Protein AF-A0A0K0PL05-F1 (afdb_monomer_lite)

Foldseek 3Di:
DDPCPDQDFDQPAKDKDKDKFFDWDWDKDWDFDVVLVRQTFKIKIKTFTGQIKMKMKMKACGGLFKIKIKIKMKGPAKGFIKIKMFGQPDPPCSPDTQKIWIFSRKIWGMKMKMKIKMWGWPDRDPVDTDTDMDIDMDIDTDMDGDDTDMDHHDD

Structure (mmCIF, N/CA/C/O backbone):
data_AF-A0A0K0PL05-F1
#
_entry.id   AF-A0A0K0PL05-F1
#
loop_
_atom_site.group_PDB
_atom_site.id
_atom_site.type_symbol
_atom_site.label_atom_id
_atom_site.label_alt_id
_atom_site.label_comp_id
_atom_site.label_asym_id
_atom_site.label_entity_id
_atom_site.label_seq_id
_atom_site.pdbx_PDB_ins_code
_atom_site.Cartn_x
_atom_site.Cartn_y
_atom_site.Cartn_z
_atom_site.occupancy
_atom_site.B_iso_or_equiv
_atom_site.auth_seq_id
_atom_site.auth_comp_id
_atom_site.auth_asym_id
_atom_site.auth_atom_id
_atom_site.pdbx_PDB_model_num
ATOM 1 N N . LEU A 1 1 ? -27.549 19.500 43.100 1.00 37.78 1 LEU A N 1
ATOM 2 C CA . LEU A 1 1 ? -27.458 18.272 42.282 1.00 37.78 1 LEU A CA 1
ATOM 3 C C . LEU A 1 1 ? -26.145 18.357 41.526 1.00 37.78 1 LEU A C 1
ATOM 5 O O . LEU A 1 1 ? -26.047 19.140 40.592 1.00 37.78 1 LEU A O 1
ATOM 9 N N . ALA A 1 2 ? -25.105 17.707 42.048 1.00 39.78 2 ALA A N 1
ATOM 10 C CA . ALA A 1 2 ? -23.783 17.714 41.435 1.00 39.78 2 ALA A CA 1
ATOM 11 C C . ALA A 1 2 ? -23.872 17.008 40.076 1.00 39.78 2 ALA A C 1
ATOM 13 O O . ALA A 1 2 ? -24.394 15.899 39.993 1.00 39.78 2 ALA A O 1
ATOM 14 N N . SER A 1 3 ? -23.436 17.684 39.017 1.00 44.44 3 SER A N 1
ATOM 15 C CA . SER A 1 3 ? -23.321 17.112 37.682 1.00 44.44 3 SER A CA 1
ATOM 16 C C . SER A 1 3 ? -22.223 16.056 37.705 1.00 44.44 3 SER A C 1
ATOM 18 O O . SER A 1 3 ? -21.040 16.395 37.750 1.00 44.44 3 SER A O 1
ATOM 20 N N . ASP A 1 4 ? -22.621 14.791 37.700 1.00 48.16 4 ASP A N 1
ATOM 21 C CA . ASP A 1 4 ? -21.729 13.651 37.535 1.00 48.16 4 ASP A CA 1
ATOM 22 C C . ASP A 1 4 ? -21.224 13.624 36.082 1.00 48.16 4 ASP A C 1
ATOM 24 O O . ASP A 1 4 ? -21.707 12.890 35.224 1.00 48.16 4 ASP A O 1
ATOM 28 N N . THR A 1 5 ? -20.296 14.522 35.748 1.00 51.28 5 THR A N 1
ATOM 29 C CA . THR A 1 5 ? -19.545 14.480 34.488 1.00 51.28 5 THR A CA 1
ATOM 30 C C . THR A 1 5 ? -18.435 13.444 34.632 1.00 51.28 5 THR A C 1
ATOM 32 O O . THR A 1 5 ? -17.249 13.773 34.626 1.00 51.28 5 THR A O 1
ATOM 35 N N . GLY A 1 6 ? -18.831 12.193 34.859 1.00 52.97 6 GLY A N 1
ATOM 36 C CA . GLY A 1 6 ? -17.921 11.081 35.062 1.00 52.97 6 GLY A CA 1
ATOM 37 C C . GLY A 1 6 ? -17.201 10.728 33.766 1.00 52.97 6 GLY A C 1
ATOM 38 O O . GLY A 1 6 ? -17.823 10.352 32.772 1.00 52.97 6 GLY A O 1
ATOM 39 N N . LEU A 1 7 ? -15.870 10.811 33.785 1.00 62.66 7 LEU A N 1
ATOM 40 C CA . LEU A 1 7 ? -14.995 10.053 32.892 1.00 62.66 7 LEU A CA 1
ATOM 41 C C . LEU A 1 7 ? -15.229 8.558 33.167 1.00 62.66 7 LEU A C 1
ATOM 43 O O . LEU A 1 7 ? -14.501 7.937 33.935 1.00 62.66 7 LEU A O 1
ATOM 47 N N . SER A 1 8 ? -16.301 7.997 32.610 1.00 76.69 8 SER A N 1
ATOM 48 C CA . SER A 1 8 ? -16.610 6.577 32.750 1.00 76.69 8 SER A CA 1
ATOM 49 C C . SER A 1 8 ? -15.733 5.794 31.779 1.00 76.69 8 SER A C 1
ATOM 51 O O . SER A 1 8 ? -15.889 5.899 30.565 1.00 76.69 8 SER A O 1
ATOM 53 N N . PHE A 1 9 ? -14.757 5.077 32.325 1.00 84.69 9 PHE A N 1
ATOM 54 C CA . PHE A 1 9 ? -13.896 4.164 31.584 1.00 84.69 9 PHE A CA 1
ATOM 55 C C . PHE A 1 9 ? -14.656 2.868 31.281 1.00 84.69 9 PHE A C 1
ATOM 57 O O . PHE A 1 9 ? -15.203 2.264 32.202 1.00 84.69 9 PHE A O 1
ATOM 64 N N . THR A 1 10 ? -14.685 2.450 30.013 1.00 85.00 10 THR A N 1
ATOM 65 C CA . THR A 1 10 ? -15.434 1.269 29.541 1.00 85.00 10 THR A CA 1
ATOM 66 C C . THR A 1 10 ? -14.497 0.218 28.937 1.00 85.00 10 THR A C 1
ATOM 68 O O . THR A 1 10 ? -14.389 0.100 27.712 1.00 85.00 10 THR A O 1
ATOM 71 N N . PRO A 1 11 ? -13.764 -0.551 29.765 1.00 79.94 11 PRO A N 1
ATOM 72 C CA . PRO A 1 11 ? -12.802 -1.541 29.281 1.00 79.94 11 PRO A CA 1
ATOM 73 C C . PRO A 1 11 ? -13.437 -2.671 28.458 1.00 79.94 11 PRO A C 1
ATOM 75 O O . PRO A 1 11 ? -12.756 -3.304 27.660 1.00 79.94 11 PRO A O 1
ATOM 78 N N . GLU A 1 12 ? -14.730 -2.919 28.631 1.00 88.44 12 GLU A N 1
ATOM 79 C CA . GLU A 1 12 ? -15.479 -3.995 27.986 1.00 88.44 12 GLU A CA 1
ATOM 80 C C . GLU A 1 12 ? -15.950 -3.680 26.558 1.00 88.44 12 GLU A C 1
ATOM 82 O O . GLU A 1 12 ? -16.331 -4.595 25.826 1.00 88.44 12 GLU A O 1
ATOM 87 N N . LYS A 1 13 ? -15.935 -2.407 26.134 1.00 91.75 13 LYS A N 1
ATOM 88 C CA . LYS A 1 13 ? -16.454 -1.991 24.820 1.00 91.75 13 LYS A CA 1
ATOM 89 C C . LYS A 1 13 ? -15.437 -2.194 23.704 1.00 91.75 13 LYS A C 1
ATOM 91 O O . LYS A 1 13 ? -14.825 -1.252 23.199 1.00 91.75 13 LYS A O 1
ATOM 96 N N . ILE A 1 14 ? -15.270 -3.453 23.330 1.00 94.81 14 ILE A N 1
ATOM 97 C CA . ILE A 1 14 ? -14.343 -3.903 22.296 1.00 94.81 14 ILE A CA 1
ATOM 98 C C . ILE A 1 14 ? -15.133 -4.420 21.093 1.00 94.81 14 ILE A C 1
ATOM 100 O O . ILE A 1 14 ? -16.112 -5.149 21.244 1.00 94.81 14 ILE A O 1
ATOM 104 N N . SER A 1 15 ? -14.677 -4.081 19.889 1.00 95.94 15 SER A N 1
ATOM 105 C CA . SER A 1 15 ? -15.172 -4.651 18.636 1.00 95.94 15 SER A CA 1
ATOM 106 C C . SER A 1 15 ? -14.016 -5.149 17.774 1.00 95.94 15 SER A C 1
ATOM 108 O O . SER A 1 15 ? -12.938 -4.553 17.737 1.00 95.94 15 SER A O 1
ATOM 110 N N . THR A 1 16 ? -14.245 -6.263 17.083 1.00 97.38 16 THR A N 1
ATOM 111 C CA . THR A 1 16 ? -13.262 -6.899 16.203 1.00 97.38 16 THR A CA 1
ATOM 112 C C . THR A 1 16 ? -13.886 -7.196 14.851 1.00 97.38 16 THR A C 1
ATOM 114 O O . THR A 1 16 ? -15.032 -7.638 14.790 1.00 97.38 16 THR A O 1
ATOM 117 N N . GLU A 1 17 ? -13.116 -7.011 13.788 1.00 97.94 17 GLU A N 1
ATOM 118 C CA . GLU A 1 17 ? -13.525 -7.229 12.400 1.00 97.94 17 GLU A CA 1
ATOM 119 C C . GLU A 1 17 ? -12.485 -8.104 11.693 1.00 97.94 17 GLU A C 1
ATOM 121 O O . GLU A 1 17 ? -11.281 -7.960 11.931 1.00 97.94 17 GLU A O 1
ATOM 126 N N . ILE A 1 18 ? -12.954 -9.019 10.842 1.00 98.19 18 ILE A N 1
ATOM 127 C CA . ILE A 1 18 ? -12.124 -9.826 9.944 1.00 98.19 18 ILE A CA 1
ATOM 128 C C . ILE A 1 18 ? -12.812 -9.855 8.581 1.00 98.19 18 ILE A C 1
ATOM 130 O O . ILE A 1 18 ? -13.910 -10.397 8.462 1.00 98.19 18 ILE A O 1
ATOM 134 N N . ASP A 1 19 ? -12.126 -9.347 7.559 1.00 98.25 19 ASP A N 1
ATOM 135 C CA . ASP A 1 19 ? -12.633 -9.279 6.190 1.00 98.25 19 ASP A CA 1
ATOM 136 C C . ASP A 1 19 ? -11.688 -9.949 5.198 1.00 98.25 19 ASP A C 1
ATOM 138 O O . ASP A 1 19 ? -10.467 -10.005 5.375 1.00 98.25 19 ASP A O 1
ATOM 142 N N . PHE A 1 20 ? -12.264 -10.378 4.079 1.00 98.31 20 PHE A N 1
ATOM 143 C CA . PHE A 1 20 ? -11.532 -10.868 2.921 1.00 98.31 20 PHE A CA 1
ATOM 144 C C . PHE A 1 20 ? -11.905 -10.042 1.701 1.00 98.31 20 PHE A C 1
ATOM 146 O O . PHE A 1 20 ? -13.065 -9.691 1.494 1.00 98.31 20 PHE A O 1
ATOM 153 N N . GLY A 1 21 ? -10.920 -9.750 0.861 1.00 97.81 21 GLY A N 1
ATOM 154 C CA . GLY A 1 21 ? -11.155 -8.935 -0.317 1.00 97.81 21 GLY A CA 1
ATOM 155 C C . GLY A 1 21 ? -9.991 -8.961 -1.283 1.00 97.81 21 GLY A C 1
ATOM 156 O O . GLY A 1 21 ? -9.142 -9.856 -1.263 1.00 97.81 21 GLY A O 1
ATOM 157 N N . THR A 1 22 ? -9.951 -7.956 -2.149 1.00 97.94 22 THR A N 1
ATOM 158 C CA . THR A 1 22 ? -8.887 -7.823 -3.137 1.00 97.94 22 THR A CA 1
ATOM 159 C C . THR A 1 22 ? -8.320 -6.416 -3.167 1.00 97.94 22 THR A C 1
ATOM 161 O O . THR A 1 22 ? -9.072 -5.446 -3.133 1.00 97.94 22 THR A O 1
ATOM 164 N N . LEU A 1 23 ? -7.005 -6.316 -3.332 1.00 98.06 23 LEU A N 1
ATOM 165 C CA . LEU A 1 23 ? -6.266 -5.076 -3.493 1.00 98.06 23 LEU A CA 1
ATOM 166 C C . LEU A 1 23 ? -5.842 -4.882 -4.954 1.00 98.06 23 LEU A C 1
ATOM 168 O O . LEU A 1 23 ? -5.288 -5.780 -5.596 1.00 98.06 23 LEU A O 1
ATOM 172 N N . SER A 1 24 ? -6.065 -3.677 -5.464 1.00 97.81 24 SER A N 1
ATOM 173 C CA . SER A 1 24 ? -5.640 -3.234 -6.791 1.00 97.81 24 SER A CA 1
ATOM 174 C C . SER A 1 24 ? -4.991 -1.865 -6.660 1.00 97.81 24 SER A C 1
ATOM 176 O O . SER A 1 24 ? -5.453 -1.039 -5.878 1.00 97.81 24 SER A O 1
ATOM 178 N N . GLY A 1 25 ? -3.943 -1.597 -7.435 1.00 97.38 25 GLY A N 1
ATOM 179 C CA . GLY A 1 25 ? -3.229 -0.336 -7.290 1.00 97.38 25 GLY A CA 1
ATOM 180 C C . GLY A 1 25 ? -2.189 -0.071 -8.365 1.00 97.38 25 GLY A C 1
ATOM 181 O O . GLY A 1 25 ? -1.911 -0.903 -9.236 1.00 97.38 25 GLY A O 1
ATOM 182 N N . LYS A 1 26 ? -1.623 1.136 -8.291 1.00 98.12 26 LYS A N 1
ATOM 183 C CA . LYS A 1 26 ? -0.514 1.586 -9.126 1.00 98.12 26 LYS A CA 1
ATOM 184 C C . LYS A 1 26 ? 0.450 2.441 -8.304 1.00 98.12 26 LYS A C 1
ATOM 186 O O . LYS A 1 26 ? 0.024 3.438 -7.728 1.00 98.12 26 LYS A O 1
ATOM 191 N N . ALA A 1 27 ? 1.730 2.087 -8.307 1.00 97.56 27 ALA A N 1
ATOM 192 C CA . ALA A 1 27 ? 2.815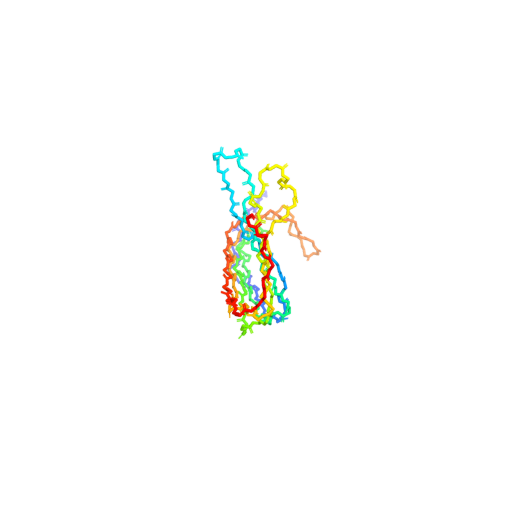 2.902 -7.771 1.00 97.56 27 ALA A CA 1
ATOM 193 C C . ALA A 1 27 ? 3.619 3.518 -8.923 1.00 97.56 27 ALA A C 1
ATOM 195 O O . ALA A 1 27 ? 3.744 2.921 -9.993 1.00 97.56 27 ALA A O 1
ATOM 196 N N . LYS A 1 28 ? 4.120 4.737 -8.713 1.00 98.19 28 LYS A N 1
ATOM 197 C CA . LYS A 1 28 ? 4.939 5.466 -9.686 1.00 98.19 28 LYS A CA 1
ATOM 198 C C . LYS A 1 28 ? 6.256 5.853 -9.037 1.00 98.19 28 LYS A C 1
ATOM 200 O O . LYS A 1 28 ? 6.281 6.774 -8.222 1.00 98.19 28 LYS A O 1
ATOM 205 N N . GLU A 1 29 ? 7.314 5.164 -9.411 1.00 98.19 29 GLU A N 1
ATOM 206 C CA . GLU A 1 29 ? 8.686 5.519 -9.068 1.00 98.19 29 GLU A CA 1
ATOM 207 C C . GLU A 1 29 ? 9.187 6.538 -10.092 1.00 98.19 29 GLU A C 1
ATOM 209 O O . GLU A 1 29 ? 8.860 6.433 -11.272 1.00 98.19 29 GLU A O 1
ATOM 214 N N . ARG A 1 30 ? 9.877 7.588 -9.644 1.00 97.69 30 ARG A N 1
ATOM 215 C CA . ARG A 1 30 ? 10.295 8.697 -10.508 1.00 97.69 30 ARG A CA 1
ATOM 216 C C . ARG A 1 30 ? 11.692 9.155 -10.152 1.00 97.69 30 ARG A C 1
ATOM 218 O O . ARG A 1 30 ? 11.989 9.333 -8.973 1.00 97.69 30 ARG A O 1
ATOM 225 N N . VAL A 1 31 ? 12.476 9.447 -11.181 1.00 97.75 31 VAL A N 1
ATOM 226 C CA . VAL A 1 31 ? 13.781 10.093 -11.057 1.00 97.75 31 VAL A CA 1
ATOM 227 C C . VAL A 1 31 ? 13.692 11.489 -11.656 1.00 97.75 31 VAL A C 1
ATOM 229 O O . VAL A 1 31 ? 13.200 11.673 -12.774 1.00 97.75 31 VAL A O 1
ATOM 232 N N . TYR A 1 32 ? 14.163 12.472 -10.896 1.00 96.12 32 TYR A N 1
ATOM 233 C CA . TYR A 1 32 ? 14.250 13.869 -11.303 1.00 96.12 32 TYR A CA 1
ATOM 234 C C . TYR A 1 32 ? 15.704 14.323 -11.234 1.00 96.12 32 TYR A C 1
ATOM 236 O O . TYR A 1 32 ? 16.408 13.928 -10.308 1.00 96.12 32 TYR A O 1
ATOM 244 N N . LEU A 1 33 ? 16.122 15.156 -12.185 1.00 93.75 33 LEU A N 1
ATOM 245 C CA . LEU A 1 33 ? 17.472 15.714 -12.274 1.00 93.75 33 LEU A CA 1
ATOM 246 C C . LEU A 1 33 ? 17.480 17.144 -11.708 1.00 93.75 33 LEU A C 1
ATOM 248 O O . LEU A 1 33 ? 16.917 18.050 -12.339 1.00 93.75 33 LEU A O 1
ATOM 252 N N . PRO A 1 34 ? 18.048 17.379 -10.508 1.00 94.38 34 PRO A N 1
ATOM 253 C CA . PRO A 1 34 ? 18.054 18.699 -9.874 1.00 94.38 34 PRO A CA 1
ATOM 254 C C . PRO A 1 34 ? 18.782 19.771 -10.694 1.00 94.38 34 PRO A C 1
ATOM 256 O O . PRO A 1 34 ? 18.311 20.905 -10.781 1.00 94.38 34 PRO A O 1
ATOM 259 N N . GLU A 1 35 ? 19.890 19.405 -11.334 1.00 92.88 35 GLU A N 1
ATOM 260 C CA . GLU A 1 35 ? 20.704 20.263 -12.199 1.00 92.88 35 GLU A CA 1
ATOM 261 C C . GLU A 1 35 ? 19.952 20.737 -13.451 1.00 92.88 35 GLU A C 1
ATOM 263 O O . GLU A 1 35 ? 20.232 21.813 -13.978 1.00 92.88 35 GLU A O 1
ATOM 268 N N . GLU A 1 36 ? 18.915 20.005 -13.865 1.00 90.31 36 GLU A N 1
ATOM 269 C CA . GLU A 1 36 ? 18.050 20.342 -14.996 1.00 90.31 36 GLU A CA 1
ATOM 270 C C . GLU A 1 36 ? 16.702 20.917 -14.546 1.00 90.31 36 GLU A C 1
ATOM 272 O O . GLU A 1 36 ? 15.641 20.579 -15.074 1.00 90.31 36 GLU A O 1
ATOM 277 N N . LYS A 1 37 ? 16.721 21.792 -13.533 1.00 91.56 37 LYS A N 1
ATOM 278 C CA . LYS A 1 37 ? 15.516 22.441 -12.978 1.00 91.56 37 LYS A CA 1
ATOM 279 C C . LYS A 1 37 ? 14.461 21.435 -12.489 1.00 91.56 37 LYS A C 1
ATOM 281 O O . LYS A 1 37 ? 13.264 21.716 -12.542 1.00 91.56 37 LYS A O 1
ATOM 286 N N . GLY A 1 38 ? 14.892 20.262 -12.021 1.00 92.31 38 GLY A N 1
ATOM 287 C CA . GLY A 1 38 ? 13.990 19.211 -11.552 1.00 92.31 38 GLY A CA 1
ATOM 288 C C . GLY A 1 38 ? 13.213 18.533 -12.680 1.00 92.31 38 GLY A C 1
ATOM 289 O O . GLY A 1 38 ? 12.087 18.083 -12.462 1.00 92.31 38 GLY A O 1
ATOM 290 N N . ARG A 1 39 ? 13.773 18.468 -13.893 1.00 92.88 39 ARG A N 1
ATOM 291 C CA . ARG A 1 39 ? 13.177 17.719 -15.003 1.00 92.88 39 ARG A CA 1
ATOM 292 C C . ARG A 1 39 ? 13.079 16.236 -14.646 1.00 92.88 39 ARG A C 1
ATOM 294 O O . ARG A 1 39 ? 13.976 15.666 -14.031 1.00 92.88 39 ARG A O 1
ATOM 301 N N . LYS A 1 40 ? 11.978 15.599 -15.046 1.00 95.19 40 LYS A N 1
ATOM 302 C CA . LYS A 1 40 ? 11.801 14.151 -14.907 1.00 95.19 40 LYS A CA 1
ATOM 303 C C . LYS A 1 40 ? 12.667 13.435 -15.944 1.00 95.19 40 LYS A C 1
ATOM 305 O O . LYS A 1 40 ? 12.499 13.697 -17.131 1.00 95.19 40 LYS A O 1
ATOM 310 N N . ALA A 1 41 ? 13.540 12.543 -15.492 1.00 94.88 41 ALA A N 1
ATOM 311 C CA . ALA A 1 41 ? 14.38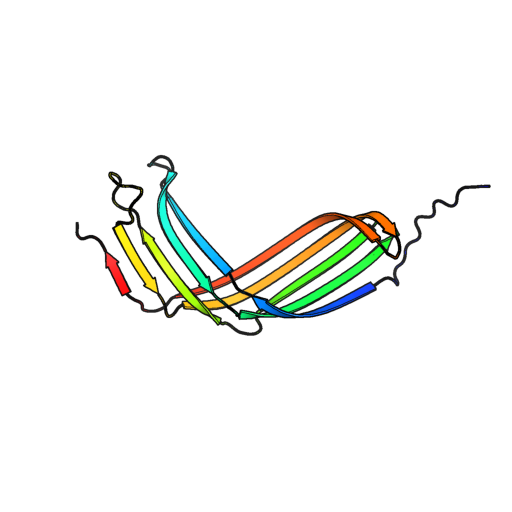5 11.726 -16.360 1.00 94.88 41 ALA A CA 1
ATOM 312 C C . ALA A 1 41 ? 13.818 10.324 -16.567 1.00 94.88 41 ALA A C 1
ATOM 314 O O . ALA A 1 41 ? 13.863 9.836 -17.683 1.00 94.88 41 ALA A O 1
ATOM 315 N N . SER A 1 42 ? 13.232 9.722 -15.528 1.00 97.19 42 SER A N 1
ATOM 316 C CA . SER A 1 42 ? 12.725 8.347 -15.579 1.00 97.19 42 SER A CA 1
ATOM 317 C C . SER A 1 42 ? 11.432 8.192 -14.777 1.00 97.19 42 SER A C 1
ATOM 319 O O . SER A 1 42 ? 11.185 8.939 -13.815 1.00 97.19 42 SER A O 1
ATOM 321 N N . GLN A 1 43 ? 10.576 7.251 -15.174 1.00 98.38 43 GLN A N 1
ATOM 322 C CA . GLN A 1 43 ? 9.387 6.866 -14.422 1.00 98.38 43 GLN A CA 1
ATOM 323 C C . GLN A 1 43 ? 9.004 5.399 -14.637 1.00 98.38 43 GLN A C 1
ATOM 325 O O . GLN A 1 43 ? 8.540 5.031 -15.716 1.00 98.38 43 GLN A O 1
ATOM 330 N N . LEU A 1 44 ? 8.992 4.634 -13.543 1.00 98.50 44 LEU A N 1
ATOM 331 C CA . LEU A 1 44 ? 8.494 3.264 -13.513 1.00 98.50 44 LEU A CA 1
ATOM 332 C C . LEU A 1 44 ? 7.065 3.224 -12.960 1.00 98.50 44 LEU A C 1
ATOM 334 O O . LEU A 1 44 ? 6.777 3.610 -11.822 1.00 98.50 44 LEU A O 1
ATOM 338 N N . ASP A 1 45 ? 6.149 2.727 -13.783 1.00 98.50 45 ASP A N 1
ATOM 339 C CA . ASP A 1 45 ? 4.736 2.542 -13.478 1.00 98.50 45 ASP A CA 1
ATOM 340 C C . ASP A 1 45 ? 4.462 1.079 -13.080 1.00 98.50 45 ASP A C 1
ATOM 342 O O . ASP A 1 45 ? 4.192 0.229 -13.931 1.00 98.50 45 ASP A O 1
ATOM 346 N N . TRP A 1 46 ? 4.450 0.790 -11.779 1.00 98.50 46 TRP A N 1
ATOM 347 C CA . TRP A 1 46 ? 4.155 -0.533 -11.217 1.00 98.50 46 TRP A CA 1
ATOM 348 C C . TRP A 1 46 ? 2.649 -0.705 -10.993 1.00 98.50 46 TRP A C 1
ATOM 350 O O . TRP A 1 46 ? 2.067 -0.032 -10.144 1.00 98.50 46 TRP A O 1
ATOM 360 N N . LYS A 1 47 ? 1.984 -1.601 -11.728 1.00 98.31 47 LYS A N 1
ATOM 361 C CA . LYS A 1 47 ? 0.538 -1.871 -11.619 1.00 98.31 47 LYS A CA 1
ATOM 362 C C . LYS A 1 47 ? 0.275 -3.315 -11.205 1.00 98.31 47 LYS A C 1
ATOM 364 O O . LYS A 1 47 ? 0.930 -4.233 -11.683 1.00 98.31 47 LYS A O 1
ATOM 369 N N . TYR A 1 48 ? -0.743 -3.526 -10.383 1.00 97.06 48 TYR A N 1
ATOM 370 C CA . TYR A 1 48 ? -1.247 -4.851 -10.021 1.00 97.06 48 TYR A CA 1
ATOM 371 C C . TYR A 1 48 ? -2.769 -4.802 -9.850 1.00 97.06 48 TYR A C 1
ATOM 373 O O . TYR A 1 48 ? -3.360 -3.731 -9.678 1.00 97.06 48 TYR A O 1
ATOM 381 N N . SER A 1 49 ? -3.436 -5.951 -9.955 1.00 96.75 49 SER A N 1
ATOM 382 C CA . SER A 1 49 ? -4.896 -6.010 -9.844 1.00 96.75 49 SER A CA 1
ATOM 383 C C . SER A 1 49 ? -5.381 -7.307 -9.212 1.00 96.75 49 SER A C 1
ATOM 385 O O . SER A 1 49 ? -4.898 -8.401 -9.525 1.00 96.75 49 SER A O 1
ATOM 387 N N . ASN A 1 50 ? -6.388 -7.160 -8.359 1.00 97.19 50 ASN A N 1
ATOM 388 C CA . ASN A 1 50 ? -7.113 -8.225 -7.684 1.00 97.19 50 ASN A CA 1
ATOM 389 C C . ASN A 1 50 ? -6.190 -9.159 -6.874 1.00 97.19 50 ASN A C 1
ATOM 391 O O . ASN A 1 50 ? -6.297 -10.381 -6.970 1.00 97.19 50 ASN A O 1
ATOM 395 N N . ALA A 1 51 ? -5.233 -8.596 -6.128 1.00 98.12 51 ALA A N 1
ATOM 396 C CA . ALA A 1 51 ? -4.404 -9.352 -5.191 1.00 98.12 51 ALA A CA 1
ATOM 397 C C . ALA A 1 51 ? -5.244 -9.721 -3.955 1.00 98.12 51 ALA A C 1
ATOM 399 O O . ALA A 1 51 ? -5.783 -8.812 -3.329 1.00 98.12 51 ALA A O 1
ATOM 400 N N . PRO A 1 52 ? -5.406 -11.007 -3.601 1.00 98.31 52 PRO A N 1
ATOM 401 C CA . PRO A 1 52 ? -6.244 -11.399 -2.470 1.00 98.31 52 PRO A CA 1
ATOM 402 C C . PRO A 1 52 ? -5.625 -10.930 -1.149 1.00 98.31 52 PRO A C 1
ATOM 404 O O . PRO A 1 52 ? -4.430 -11.141 -0.924 1.00 98.31 52 PRO A O 1
ATOM 407 N N . ILE A 1 53 ? -6.434 -10.326 -0.280 1.00 98.69 53 ILE A N 1
ATOM 408 C CA . ILE A 1 53 ? -6.020 -9.843 1.042 1.00 98.69 53 ILE A CA 1
ATOM 409 C C . ILE A 1 53 ? -6.931 -10.389 2.141 1.00 98.69 53 ILE A C 1
ATOM 411 O O . ILE A 1 53 ? -8.110 -10.666 1.908 1.00 98.69 53 ILE A O 1
ATOM 415 N N . VAL A 1 54 ? -6.371 -10.484 3.342 1.00 98.69 54 VAL A N 1
ATOM 416 C CA . VAL A 1 54 ? -7.125 -10.553 4.596 1.00 98.69 54 VAL A CA 1
ATOM 417 C C . VAL A 1 54 ? -6.907 -9.248 5.351 1.00 98.69 54 VAL A C 1
ATOM 419 O O . VAL A 1 54 ? -5.789 -8.726 5.367 1.00 98.69 54 VAL A O 1
ATOM 422 N N . LYS A 1 55 ? -7.972 -8.719 5.945 1.00 98.69 55 LYS A N 1
ATOM 423 C CA . LYS A 1 55 ? -7.962 -7.509 6.764 1.00 98.69 55 LYS A CA 1
ATOM 424 C C . LYS A 1 55 ? -8.480 -7.845 8.154 1.00 98.69 55 LYS A C 1
ATOM 426 O O . LYS A 1 55 ? -9.395 -8.650 8.294 1.00 98.69 55 LYS A O 1
ATOM 431 N N . GLY A 1 56 ? -7.886 -7.229 9.165 1.00 98.56 56 GLY A N 1
ATOM 432 C CA . GLY A 1 56 ? -8.367 -7.287 10.536 1.00 98.56 56 GLY A CA 1
ATOM 433 C C . GLY A 1 56 ? -8.419 -5.898 11.152 1.00 98.56 56 GLY A C 1
ATOM 434 O O . GLY A 1 56 ? -7.588 -5.041 10.839 1.00 98.56 56 GLY A O 1
ATOM 435 N N . ALA A 1 57 ? -9.378 -5.685 12.045 1.00 98.50 57 ALA A N 1
ATOM 436 C CA . ALA A 1 57 ? -9.435 -4.491 12.873 1.00 98.50 57 ALA A CA 1
ATOM 437 C C . ALA A 1 57 ? -9.855 -4.821 14.306 1.00 98.50 57 ALA A C 1
ATOM 439 O O . ALA A 1 57 ? -10.621 -5.747 14.567 1.00 98.50 57 ALA A O 1
ATOM 440 N N . PHE A 1 58 ? -9.347 -4.020 15.229 1.00 98.12 58 PHE A N 1
ATOM 441 C CA . PHE A 1 58 ? -9.667 -4.004 16.643 1.00 98.12 58 PHE A CA 1
ATOM 442 C C . PHE A 1 58 ? -9.977 -2.555 17.014 1.00 98.12 58 PHE A C 1
ATOM 444 O O . PHE A 1 58 ? -9.142 -1.675 16.803 1.00 98.12 58 PHE A O 1
ATOM 451 N N . ASN A 1 59 ? -11.161 -2.289 17.558 1.00 97.38 59 ASN A N 1
ATOM 452 C CA . ASN A 1 59 ? -11.514 -0.977 18.094 1.00 97.38 59 ASN A CA 1
ATOM 453 C C . ASN A 1 59 ? -11.932 -1.123 19.555 1.00 97.38 59 ASN A C 1
ATOM 455 O O . ASN A 1 59 ? -12.662 -2.048 19.912 1.00 97.38 59 ASN A O 1
ATOM 459 N N . TRP A 1 60 ? -11.495 -0.180 20.380 1.00 97.06 60 TRP A N 1
ATOM 460 C CA . TRP A 1 60 ? -11.800 -0.138 21.800 1.00 97.06 60 TRP A CA 1
ATOM 461 C C . TRP A 1 60 ? -12.270 1.259 22.201 1.00 97.06 60 TRP A C 1
ATOM 463 O O . TRP A 1 60 ? -11.515 2.232 22.128 1.00 97.06 60 TRP A O 1
ATOM 473 N N . ASP A 1 61 ? -13.520 1.348 22.647 1.00 95.06 61 ASP A N 1
ATOM 474 C CA . ASP A 1 61 ? -14.115 2.574 23.173 1.00 95.06 61 ASP A CA 1
ATOM 475 C C . ASP A 1 61 ? -13.709 2.753 24.641 1.00 95.06 61 ASP A C 1
ATOM 477 O O . ASP A 1 61 ? -14.415 2.333 25.556 1.00 95.06 61 ASP A O 1
ATOM 481 N N . LEU A 1 62 ? -12.540 3.357 24.873 1.00 91.81 62 LEU A N 1
ATOM 482 C CA . LEU A 1 62 ? -11.987 3.574 26.216 1.00 91.81 62 LEU A CA 1
ATOM 483 C C . LEU A 1 62 ? -12.869 4.494 27.068 1.00 91.81 62 LEU A C 1
ATOM 485 O O . LEU A 1 62 ? -13.045 4.263 28.263 1.00 91.81 62 LEU A O 1
ATOM 489 N N . LEU A 1 63 ? -13.381 5.565 26.460 1.00 92.50 63 LEU A N 1
ATOM 490 C CA . LEU A 1 63 ? -14.228 6.579 27.086 1.00 92.50 63 LEU A CA 1
ATOM 491 C C . LEU A 1 63 ? -15.373 6.942 26.130 1.00 92.50 63 LEU A C 1
ATOM 493 O O . LEU A 1 63 ? -15.194 6.865 24.915 1.00 92.50 63 LEU A O 1
ATOM 497 N N . PRO A 1 64 ? -16.494 7.508 26.618 1.00 88.62 64 PRO A N 1
ATOM 498 C CA . PRO A 1 64 ? -17.576 7.987 25.753 1.00 88.62 64 PRO A CA 1
ATOM 499 C C . PRO A 1 64 ? -17.132 8.957 24.645 1.00 88.62 64 PRO A C 1
ATOM 501 O O . PRO A 1 64 ? -17.806 9.081 23.627 1.00 88.62 64 PRO A O 1
ATOM 504 N N . ARG A 1 65 ? -16.006 9.660 24.830 1.00 91.62 65 ARG A N 1
ATOM 505 C CA . ARG A 1 65 ? -15.444 10.603 23.850 1.00 91.62 65 ARG A CA 1
ATOM 506 C C . ARG A 1 65 ? -14.142 10.142 23.200 1.00 91.62 65 ARG A C 1
ATOM 508 O O . ARG A 1 65 ? -13.637 10.871 22.354 1.00 91.62 65 ARG A O 1
ATOM 515 N N . VAL A 1 66 ? -13.586 8.992 23.584 1.00 95.25 66 VAL A N 1
ATOM 516 C CA . VAL A 1 66 ? -12.273 8.543 23.100 1.00 95.25 66 VAL A CA 1
ATOM 517 C C . VAL A 1 66 ? -12.298 7.053 22.800 1.00 95.25 66 VAL A C 1
ATOM 519 O O . VAL A 1 66 ? -12.550 6.249 23.695 1.00 95.25 66 VAL A O 1
ATOM 522 N N . SER A 1 67 ? -11.936 6.703 21.571 1.00 97.00 67 SER A N 1
ATOM 523 C CA . SER A 1 67 ? -11.706 5.320 21.154 1.00 97.00 67 SER A CA 1
ATOM 524 C C . SER A 1 67 ? -10.300 5.162 20.594 1.00 97.00 67 SER A C 1
ATOM 526 O O . SER A 1 67 ? -9.724 6.110 20.060 1.00 97.00 67 SER A O 1
ATOM 528 N N . VAL A 1 68 ? -9.751 3.958 20.686 1.00 97.75 68 VAL A N 1
ATOM 529 C CA . VAL A 1 68 ? -8.493 3.580 20.036 1.00 97.75 68 VAL A CA 1
ATOM 530 C C . VAL A 1 68 ? -8.750 2.462 19.042 1.00 97.75 68 VAL A C 1
ATOM 532 O O . VAL A 1 68 ? -9.624 1.622 19.252 1.00 97.75 68 VAL A O 1
ATOM 535 N N . GLY A 1 69 ? -8.005 2.470 17.946 1.00 98.06 69 GLY A N 1
ATOM 536 C CA . GLY A 1 69 ? -8.124 1.511 16.864 1.00 98.06 69 GLY A CA 1
ATOM 537 C C . GLY A 1 69 ? -6.763 0.974 16.455 1.00 98.06 69 GLY A C 1
ATOM 538 O O . GLY A 1 69 ? -5.783 1.714 16.385 1.00 98.06 69 GLY A O 1
ATOM 539 N N . ALA A 1 70 ? -6.721 -0.317 16.162 1.00 98.56 70 ALA A N 1
ATOM 540 C CA . ALA A 1 70 ? -5.625 -0.962 15.463 1.00 98.56 70 ALA A CA 1
ATOM 541 C C . ALA A 1 70 ? -6.217 -1.741 14.292 1.00 98.56 70 ALA A C 1
ATOM 543 O O . ALA A 1 70 ? -7.139 -2.533 14.474 1.00 98.56 70 ALA A O 1
ATOM 544 N N . SER A 1 71 ? -5.715 -1.523 13.086 1.00 98.56 71 SER A N 1
ATOM 545 C CA . SER A 1 71 ? -6.148 -2.273 11.914 1.00 98.56 71 SER A CA 1
ATOM 546 C C . SER A 1 71 ? -4.977 -2.591 11.005 1.00 98.56 71 SER A C 1
ATOM 548 O O . SER A 1 71 ? -3.882 -2.053 11.155 1.00 98.56 71 SER A O 1
ATOM 550 N N . GLY A 1 72 ? -5.186 -3.520 10.090 1.00 98.62 72 GLY A N 1
ATOM 551 C CA . GLY A 1 72 ? -4.184 -3.856 9.101 1.00 98.62 72 GLY A CA 1
ATOM 552 C C . GLY A 1 72 ? -4.699 -4.879 8.116 1.00 98.62 72 GLY A C 1
ATOM 553 O O . GLY A 1 72 ? -5.733 -5.521 8.315 1.00 98.62 72 GLY A O 1
ATOM 554 N N . TRP A 1 73 ? -3.953 -5.039 7.039 1.00 98.75 73 TRP A N 1
ATOM 555 C CA . TRP A 1 73 ? -4.231 -6.043 6.029 1.00 98.75 73 TRP A CA 1
ATOM 556 C C . TRP A 1 73 ? -2.932 -6.586 5.452 1.00 98.75 73 TRP A C 1
ATOM 558 O O . TRP A 1 73 ? -1.879 -5.953 5.515 1.00 98.75 73 TRP A O 1
ATOM 568 N N . THR A 1 74 ? -2.997 -7.782 4.881 1.00 98.69 74 THR A N 1
ATOM 569 C CA . THR A 1 74 ? -1.861 -8.386 4.183 1.00 98.69 74 THR A CA 1
ATOM 570 C C . THR A 1 74 ? -2.330 -9.223 3.005 1.00 98.69 74 THR A C 1
ATOM 572 O O . THR A 1 74 ? -3.408 -9.824 3.033 1.00 98.69 74 THR A O 1
ATOM 575 N N . THR A 1 75 ? -1.525 -9.265 1.948 1.00 98.44 75 THR A N 1
ATOM 576 C CA . THR A 1 75 ? -1.752 -10.159 0.812 1.00 98.44 75 THR A CA 1
ATOM 577 C C . THR A 1 75 ? -1.607 -11.614 1.231 1.00 98.44 75 THR A C 1
ATOM 579 O O . THR A 1 75 ? -0.580 -12.000 1.784 1.00 98.44 75 THR A O 1
ATOM 582 N N . LEU A 1 76 ? -2.593 -12.441 0.885 1.00 97.75 76 LEU A N 1
ATOM 583 C CA . LEU A 1 76 ? -2.563 -13.888 1.126 1.00 97.75 76 LEU A CA 1
ATOM 584 C C . LEU A 1 76 ? -1.585 -14.612 0.192 1.00 97.75 76 LEU A C 1
ATOM 586 O O . LEU A 1 76 ? -1.043 -15.660 0.530 1.00 97.75 76 LEU A O 1
ATOM 590 N N . ALA A 1 77 ? -1.371 -14.056 -0.999 1.00 94.81 77 ALA A N 1
ATOM 591 C CA . ALA A 1 77 ? -0.416 -14.551 -1.975 1.00 94.81 77 ALA A CA 1
ATOM 592 C C . ALA A 1 77 ? 0.021 -13.422 -2.912 1.00 94.81 77 ALA A C 1
ATOM 594 O O . ALA A 1 77 ? -0.735 -12.483 -3.176 1.00 94.81 77 ALA A O 1
ATOM 595 N N . GLY A 1 78 ? 1.222 -13.557 -3.479 1.00 93.38 78 GLY A N 1
ATOM 596 C CA . GLY A 1 78 ? 1.669 -12.663 -4.543 1.00 93.38 78 GLY A CA 1
ATOM 597 C C . GLY A 1 78 ? 0.776 -12.744 -5.789 1.00 93.38 78 GLY A C 1
ATOM 598 O O . GLY A 1 78 ? 0.170 -13.779 -6.078 1.00 93.38 78 GLY A O 1
ATOM 599 N N . ARG A 1 79 ? 0.720 -11.656 -6.559 1.00 97.12 79 ARG A N 1
ATOM 600 C CA . ARG A 1 79 ? -0.199 -11.489 -7.696 1.00 97.12 79 ARG A CA 1
ATOM 601 C C . ARG A 1 79 ? 0.535 -10.992 -8.934 1.00 97.12 79 ARG A C 1
ATOM 603 O O . ARG A 1 79 ? 1.475 -10.214 -8.825 1.00 97.12 79 ARG A O 1
ATOM 610 N N . GLY A 1 80 ? 0.094 -11.425 -10.114 1.00 96.50 80 GLY A N 1
ATOM 611 C CA . GLY A 1 80 ? 0.565 -10.857 -11.377 1.00 96.50 80 GLY A CA 1
ATOM 612 C C . GLY A 1 80 ? 0.282 -9.353 -11.469 1.00 96.50 80 GLY A C 1
ATOM 613 O O . GLY A 1 80 ? -0.720 -8.852 -10.954 1.00 96.50 80 GLY A O 1
ATOM 614 N N . GLY A 1 81 ? 1.180 -8.641 -12.127 1.00 95.81 81 GLY A N 1
ATOM 615 C CA . GLY A 1 81 ? 1.129 -7.209 -12.349 1.00 95.81 81 GLY A CA 1
ATOM 616 C C . GLY A 1 81 ? 1.769 -6.850 -13.683 1.00 95.81 81 GLY A C 1
ATOM 617 O O . GLY A 1 81 ? 1.968 -7.697 -14.544 1.00 95.81 81 GLY A O 1
ATOM 618 N N . ASN A 1 82 ? 2.082 -5.577 -13.854 1.00 97.50 82 ASN A N 1
ATOM 619 C CA . ASN A 1 82 ? 2.722 -5.042 -15.043 1.00 97.50 82 ASN A CA 1
ATOM 620 C C . ASN A 1 82 ? 3.610 -3.873 -14.628 1.00 97.50 82 ASN A C 1
ATOM 622 O O . ASN A 1 82 ? 3.174 -3.040 -13.833 1.00 97.50 82 ASN A O 1
ATOM 626 N N . MET A 1 83 ? 4.815 -3.788 -15.182 1.00 98.50 83 MET A N 1
ATOM 627 C CA . MET A 1 83 ? 5.673 -2.613 -15.031 1.00 98.50 83 MET A CA 1
ATOM 628 C C . MET A 1 83 ? 5.960 -2.008 -16.407 1.00 98.50 83 MET A C 1
ATOM 630 O O . MET A 1 83 ? 6.153 -2.741 -17.379 1.00 98.50 83 MET A O 1
ATOM 634 N N . VAL A 1 84 ? 5.896 -0.682 -16.501 1.00 98.50 84 VAL A N 1
ATOM 635 C CA . VAL A 1 84 ? 6.363 0.072 -17.671 1.00 98.50 84 VAL A CA 1
ATOM 636 C C . VAL A 1 84 ? 7.373 1.091 -17.185 1.00 98.50 84 VAL A C 1
ATOM 638 O O . VAL A 1 84 ? 7.019 1.900 -16.328 1.00 98.50 84 VAL A O 1
ATOM 641 N N . ASP A 1 85 ? 8.573 1.049 -17.739 1.00 98.12 85 ASP A N 1
ATOM 642 C CA . ASP A 1 85 ? 9.611 2.049 -17.534 1.00 98.12 85 ASP A CA 1
ATOM 643 C C . ASP A 1 85 ? 9.631 3.000 -18.729 1.00 98.12 85 ASP A C 1
ATOM 645 O O . ASP A 1 85 ? 9.434 2.568 -19.869 1.00 98.12 85 ASP A O 1
ATOM 649 N N . ARG A 1 86 ? 9.813 4.289 -18.465 1.00 97.94 86 ARG A N 1
ATOM 650 C CA . ARG A 1 86 ? 9.938 5.318 -19.493 1.00 97.94 86 ARG A CA 1
ATOM 651 C C . ARG A 1 86 ? 11.001 6.315 -19.099 1.00 97.94 86 ARG A C 1
ATOM 653 O O . ARG A 1 86 ? 10.915 6.871 -18.001 1.00 97.94 86 ARG A O 1
ATOM 660 N N . ASP A 1 87 ? 11.859 6.650 -20.050 1.00 97.31 87 ASP A N 1
ATOM 661 C CA . ASP A 1 87 ? 12.867 7.686 -19.879 1.00 97.31 87 ASP A CA 1
ATOM 662 C C . ASP A 1 87 ? 12.634 8.861 -20.828 1.00 97.31 87 ASP A C 1
ATOM 664 O O . ASP A 1 87 ? 12.037 8.742 -21.898 1.00 97.31 87 ASP A O 1
ATOM 668 N N . TRP A 1 88 ? 13.064 10.036 -20.383 1.00 95.31 88 TRP A N 1
ATOM 669 C CA . TRP A 1 88 ? 13.023 11.295 -21.113 1.00 95.31 88 TRP A CA 1
ATOM 670 C C . TRP A 1 88 ? 14.459 11.794 -21.224 1.00 95.31 88 TRP A C 1
ATOM 672 O O . TRP A 1 88 ? 14.902 12.584 -20.394 1.00 95.31 88 TRP A O 1
ATOM 682 N N . LEU A 1 89 ? 15.219 11.303 -22.196 1.00 91.44 89 LEU A N 1
ATOM 683 C CA . LEU A 1 89 ? 16.618 11.704 -22.374 1.00 91.44 89 LEU A CA 1
ATOM 684 C C . LEU A 1 89 ? 16.750 12.985 -23.214 1.00 91.44 89 LEU A C 1
ATOM 686 O O . LEU A 1 89 ? 17.667 13.774 -22.993 1.00 91.44 89 LEU A O 1
ATOM 690 N N . ASP A 1 90 ? 15.798 13.243 -24.117 1.00 89.94 90 ASP A N 1
ATOM 691 C CA . ASP A 1 90 ? 15.776 14.454 -24.942 1.00 89.94 90 ASP A CA 1
ATOM 692 C C . ASP A 1 90 ? 15.333 15.684 -24.131 1.00 89.94 90 ASP A C 1
ATOM 694 O O . ASP A 1 90 ? 14.160 15.873 -23.791 1.00 89.94 90 ASP A O 1
ATOM 698 N N . THR A 1 91 ? 16.296 16.561 -23.851 1.00 87.06 91 THR A N 1
ATOM 699 C CA . THR A 1 91 ? 16.072 17.821 -23.130 1.00 87.06 91 THR A CA 1
ATOM 700 C C . THR A 1 91 ? 15.351 18.874 -23.969 1.00 87.06 91 THR A C 1
ATOM 702 O O . THR A 1 91 ? 14.754 19.792 -23.402 1.00 87.06 91 THR A O 1
ATOM 705 N N . SER A 1 92 ? 15.364 18.745 -25.300 1.00 87.81 92 SER A N 1
ATOM 706 C CA . SER A 1 92 ? 14.678 19.663 -26.212 1.00 87.81 92 SER A CA 1
ATOM 707 C C . SER A 1 92 ? 13.172 19.389 -26.286 1.00 87.81 92 SER A C 1
ATOM 709 O O . SER A 1 92 ? 12.392 20.331 -26.432 1.00 87.81 92 SER A O 1
ATOM 711 N N . ASN A 1 93 ? 12.749 18.134 -26.074 1.00 87.06 93 ASN A N 1
ATOM 712 C CA . ASN A 1 93 ? 11.343 17.717 -26.042 1.00 87.06 93 ASN A CA 1
ATOM 713 C C . ASN A 1 93 ? 10.974 16.975 -24.742 1.00 87.06 93 ASN A C 1
ATOM 715 O O . ASN A 1 93 ? 10.499 15.838 -24.780 1.00 87.06 93 ASN A O 1
ATOM 719 N N . PRO A 1 94 ? 11.069 17.625 -23.567 1.00 81.81 94 PRO A N 1
ATOM 720 C CA . PRO A 1 94 ? 10.936 16.972 -22.259 1.00 81.81 94 PRO A CA 1
ATOM 721 C C . PRO A 1 94 ? 9.527 16.424 -21.953 1.00 81.81 94 PRO A C 1
ATOM 723 O O . PRO A 1 94 ? 9.311 15.819 -20.903 1.00 81.81 94 PRO A O 1
ATOM 726 N N . GLY A 1 95 ? 8.543 16.654 -22.829 1.00 87.00 95 GLY A N 1
ATOM 727 C CA . GLY A 1 95 ? 7.192 16.092 -22.730 1.00 87.00 95 GLY A CA 1
ATOM 728 C C . GLY A 1 95 ? 7.049 14.695 -23.343 1.00 87.00 95 GLY A C 1
ATOM 729 O O . GLY A 1 95 ? 6.138 13.956 -22.960 1.00 87.00 95 GLY A O 1
ATOM 730 N N . THR A 1 96 ? 7.956 14.302 -24.237 1.00 90.81 96 THR A N 1
ATOM 731 C CA . THR A 1 96 ? 7.898 13.040 -24.984 1.00 90.81 96 THR A CA 1
ATOM 732 C C . THR A 1 96 ? 8.980 12.105 -24.467 1.00 90.81 96 THR A C 1
ATOM 734 O O . THR A 1 96 ? 10.136 12.498 -24.367 1.00 90.81 96 THR A O 1
ATOM 737 N N . TRP A 1 97 ? 8.596 10.887 -24.085 1.00 93.88 97 TRP A N 1
ATOM 738 C CA . TRP A 1 97 ? 9.572 9.882 -23.665 1.00 93.88 97 TRP A CA 1
ATOM 739 C C . TRP A 1 97 ? 10.394 9.437 -24.881 1.00 93.88 97 TRP A C 1
ATOM 741 O O . TRP A 1 97 ? 9.869 9.374 -25.994 1.00 93.88 97 TRP A O 1
ATOM 751 N N . THR A 1 98 ? 11.668 9.148 -24.661 1.00 94.69 98 THR A N 1
ATOM 752 C CA . THR A 1 98 ? 12.618 8.664 -25.673 1.00 94.69 98 THR A CA 1
ATOM 753 C C . THR A 1 98 ? 12.734 7.145 -25.644 1.00 94.69 98 THR A C 1
ATOM 755 O O . THR A 1 98 ? 12.835 6.501 -26.687 1.00 94.69 98 THR A O 1
ATOM 758 N N . ASP A 1 99 ? 12.613 6.574 -24.447 1.00 96.25 99 ASP A N 1
ATOM 759 C CA . ASP A 1 99 ? 12.819 5.161 -24.173 1.00 96.25 99 ASP A CA 1
ATOM 760 C C . ASP A 1 99 ? 11.606 4.592 -23.438 1.00 96.25 99 ASP A C 1
ATOM 762 O O . ASP A 1 99 ? 11.029 5.238 -22.559 1.00 96.25 99 ASP A O 1
ATOM 766 N N . GLU A 1 100 ? 11.189 3.384 -23.807 1.00 97.44 100 GLU A N 1
ATOM 767 C CA . GLU A 1 100 ? 10.136 2.649 -23.111 1.00 97.44 100 GLU A CA 1
ATOM 768 C C . GLU A 1 100 ? 10.504 1.170 -23.013 1.00 97.44 100 GLU A C 1
ATOM 770 O O . GLU A 1 100 ? 10.738 0.508 -24.026 1.00 97.44 100 GLU A O 1
ATOM 775 N N . SER A 1 101 ? 10.463 0.616 -21.801 1.00 97.62 101 SER A N 1
ATOM 776 C CA . SER A 1 101 ? 10.515 -0.829 -21.586 1.00 97.62 101 SER A CA 1
ATOM 777 C C . SER A 1 101 ? 9.250 -1.337 -20.888 1.00 97.62 101 SER A C 1
ATOM 779 O O . SER A 1 101 ? 8.652 -0.698 -20.022 1.00 97.62 101 SER A O 1
ATOM 781 N N . LYS A 1 102 ? 8.756 -2.491 -21.344 1.00 98.06 102 LYS A N 1
ATOM 782 C CA . LYS A 1 102 ? 7.503 -3.110 -20.901 1.00 98.06 102 LYS A CA 1
ATOM 783 C C . LYS A 1 102 ? 7.785 -4.478 -20.317 1.00 98.06 102 LYS A C 1
ATOM 785 O O . LYS A 1 102 ? 8.288 -5.367 -21.003 1.00 98.06 102 LYS A O 1
ATOM 790 N N . HIS A 1 103 ? 7.345 -4.671 -19.082 1.00 98.06 103 HIS A N 1
ATOM 791 C CA . HIS A 1 103 ? 7.517 -5.899 -18.322 1.00 98.06 103 HIS A CA 1
ATOM 792 C C . HIS A 1 103 ? 6.139 -6.458 -17.926 1.00 98.06 103 HIS A C 1
ATOM 794 O O . HIS A 1 103 ? 5.655 -6.204 -16.818 1.00 98.06 103 HIS A O 1
ATOM 800 N N . PRO A 1 104 ? 5.468 -7.213 -18.822 1.00 96.94 104 PRO A N 1
ATOM 801 C CA . PRO A 1 104 ? 4.197 -7.865 -18.498 1.00 96.94 104 PRO A CA 1
ATOM 802 C C . PRO A 1 104 ? 4.375 -9.024 -17.506 1.00 96.94 104 PRO A C 1
ATOM 804 O O . PRO A 1 104 ? 3.444 -9.366 -16.784 1.00 96.94 104 PRO A O 1
ATOM 807 N N . ASN A 1 105 ? 5.572 -9.618 -17.427 1.00 97.31 105 ASN A N 1
ATOM 808 C CA . ASN A 1 105 ? 5.921 -10.599 -16.400 1.00 97.31 105 ASN A CA 1
ATOM 809 C C . ASN A 1 105 ? 6.427 -9.890 -15.132 1.00 97.31 105 ASN A C 1
ATOM 811 O O . ASN A 1 105 ? 7.582 -10.033 -14.723 1.00 97.31 105 ASN A O 1
ATOM 815 N N . THR A 1 106 ? 5.543 -9.092 -14.537 1.00 98.12 106 THR A N 1
ATOM 816 C CA . THR A 1 106 ? 5.761 -8.445 -13.242 1.00 98.12 106 THR A CA 1
ATOM 817 C C . THR A 1 106 ? 4.873 -9.093 -12.193 1.00 98.12 106 THR A C 1
ATOM 819 O O . THR A 1 106 ? 3.754 -9.520 -12.473 1.00 98.12 106 THR A O 1
ATOM 822 N N . ARG A 1 107 ? 5.361 -9.169 -10.959 1.00 97.81 107 ARG A N 1
ATOM 823 C CA . ARG A 1 107 ? 4.636 -9.726 -9.819 1.00 97.81 107 ARG A CA 1
ATOM 824 C C . ARG A 1 107 ? 4.678 -8.755 -8.645 1.00 97.81 107 ARG A C 1
ATOM 826 O O . ARG A 1 107 ? 5.738 -8.228 -8.328 1.00 97.81 107 ARG A O 1
ATOM 833 N N . LEU A 1 108 ? 3.538 -8.558 -7.988 1.00 98.38 108 LEU A N 1
ATOM 834 C CA . LEU A 1 108 ? 3.467 -8.101 -6.604 1.00 98.38 108 LEU A CA 1
ATOM 835 C C . LEU A 1 108 ? 3.844 -9.290 -5.714 1.00 98.38 108 LEU A C 1
ATOM 837 O O . LEU A 1 108 ? 3.106 -10.276 -5.665 1.00 98.38 108 LEU A O 1
ATOM 841 N N . ASN A 1 109 ? 4.993 -9.222 -5.051 1.00 98.19 109 ASN A N 1
ATOM 842 C CA . ASN A 1 109 ? 5.484 -10.282 -4.173 1.00 98.19 109 ASN A CA 1
ATOM 843 C C . ASN A 1 109 ? 4.638 -10.362 -2.904 1.00 98.19 109 ASN A C 1
ATOM 845 O O . ASN A 1 109 ? 4.123 -11.429 -2.577 1.00 98.19 109 ASN A O 1
ATOM 849 N N . PHE A 1 110 ? 4.468 -9.216 -2.247 1.00 98.19 110 PHE A N 1
ATOM 850 C CA . PHE A 1 110 ? 3.587 -9.017 -1.105 1.00 98.19 110 PHE A CA 1
ATOM 851 C C . PHE A 1 110 ? 3.187 -7.541 -1.010 1.00 98.19 110 PHE A C 1
ATOM 853 O O . PHE A 1 110 ? 3.889 -6.660 -1.522 1.00 98.19 110 PHE A O 1
ATOM 860 N N . ALA A 1 111 ? 2.076 -7.285 -0.330 1.00 98.50 111 ALA A N 1
ATOM 861 C CA . ALA A 1 111 ? 1.730 -5.974 0.191 1.00 98.50 111 ALA A CA 1
ATOM 862 C C . ALA A 1 111 ? 1.068 -6.117 1.560 1.00 98.50 111 ALA A C 1
ATOM 864 O O . ALA A 1 111 ? 0.337 -7.082 1.794 1.00 98.50 111 ALA A O 1
ATOM 865 N N . ASN A 1 112 ? 1.312 -5.161 2.447 1.00 98.50 112 ASN A N 1
ATOM 866 C CA . ASN A 1 112 ? 0.701 -5.143 3.768 1.00 98.50 112 ASN A CA 1
ATOM 867 C C . ASN A 1 112 ? 0.609 -3.724 4.329 1.00 98.50 112 ASN A C 1
ATOM 869 O O . ASN A 1 112 ? 1.383 -2.842 3.952 1.00 98.50 112 ASN A O 1
ATOM 873 N N . GLU A 1 113 ? -0.287 -3.559 5.290 1.00 98.75 113 GLU A N 1
ATOM 874 C CA . GLU A 1 113 ? -0.525 -2.322 6.025 1.00 98.75 113 GLU A CA 1
ATOM 875 C C . GLU A 1 113 ? -0.727 -2.619 7.506 1.00 98.75 113 GLU A C 1
ATOM 877 O O . GLU A 1 113 ? -1.306 -3.650 7.866 1.00 98.75 113 GLU A O 1
ATOM 882 N N . PHE A 1 114 ? -0.313 -1.678 8.347 1.00 98.44 114 PHE A N 1
ATOM 883 C CA . PHE A 1 114 ? -0.912 -1.503 9.664 1.00 98.44 114 PHE A CA 1
ATOM 884 C C . PHE A 1 114 ? -1.259 -0.027 9.898 1.00 98.44 114 PHE A C 1
ATOM 886 O O . PHE A 1 114 ? -0.573 0.863 9.394 1.00 98.44 114 PHE A O 1
ATOM 893 N N . ASP A 1 115 ? -2.306 0.212 10.682 1.00 98.69 115 ASP A N 1
ATOM 894 C CA . ASP A 1 115 ? -2.784 1.521 11.123 1.00 98.69 115 ASP A CA 1
ATOM 895 C C . ASP A 1 115 ? -3.101 1.473 12.623 1.00 98.69 115 ASP A C 1
ATOM 897 O O . ASP A 1 115 ? -3.825 0.591 13.090 1.00 98.69 115 ASP A O 1
ATOM 901 N N . LEU A 1 116 ? -2.558 2.432 13.369 1.00 98.62 116 LEU A N 1
ATOM 902 C CA . LEU A 1 116 ? -2.860 2.679 14.774 1.00 98.62 116 LEU A CA 1
ATOM 903 C C . LEU A 1 116 ? -3.456 4.077 14.899 1.00 98.62 116 LEU A C 1
ATOM 905 O O . LEU A 1 116 ? -2.795 5.067 14.580 1.00 98.62 116 LEU A O 1
ATOM 909 N N . ASN A 1 117 ? -4.678 4.178 15.414 1.00 98.31 117 ASN A N 1
ATOM 910 C CA . ASN A 1 117 ? -5.399 5.442 15.481 1.00 98.31 117 ASN A CA 1
ATOM 911 C C . ASN A 1 117 ? -6.101 5.671 16.825 1.00 98.31 117 ASN A C 1
ATOM 913 O O . ASN A 1 117 ? -6.407 4.752 17.582 1.00 98.31 117 ASN A O 1
ATOM 917 N N . ILE A 1 118 ? -6.347 6.945 17.116 1.00 98.19 118 ILE A N 1
ATOM 918 C CA . ILE A 1 118 ? -7.150 7.432 18.232 1.00 98.19 118 ILE A CA 1
ATOM 919 C C . ILE 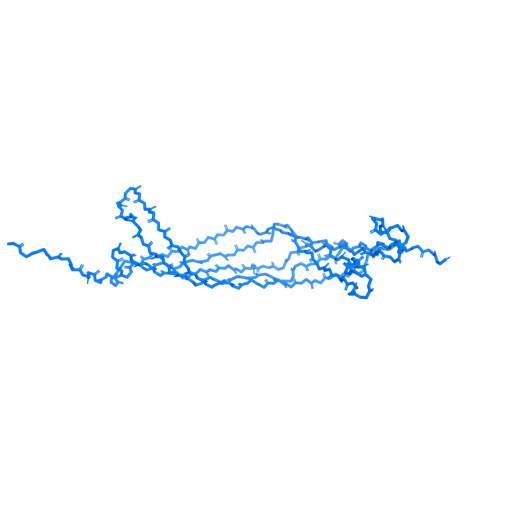A 1 118 ? -8.265 8.291 17.637 1.00 98.19 118 ILE A C 1
ATOM 921 O O . ILE A 1 118 ? -8.016 9.152 16.789 1.00 98.19 118 ILE A O 1
ATOM 925 N N . LYS A 1 119 ? -9.497 8.063 18.087 1.00 98.12 119 LYS A N 1
ATOM 926 C CA . LYS A 1 119 ? -10.699 8.785 17.668 1.00 98.12 119 LYS A CA 1
ATOM 927 C C . LYS A 1 119 ? -11.232 9.606 18.835 1.00 98.12 119 LYS A C 1
ATOM 929 O O . LYS A 1 119 ? -11.472 9.067 19.912 1.00 98.12 119 LYS A O 1
ATOM 934 N N . GLY A 1 120 ? -11.422 10.903 18.617 1.00 97.25 120 GLY A N 1
ATOM 935 C CA . GLY A 1 120 ? -12.083 11.819 19.542 1.00 97.25 120 GLY A CA 1
ATOM 936 C C . GLY A 1 120 ? -13.489 12.148 19.050 1.00 97.25 120 GLY A C 1
ATOM 937 O O . GLY A 1 120 ? -13.639 12.808 18.022 1.00 97.25 120 GLY A O 1
ATOM 938 N N . TRP A 1 121 ? -14.520 11.706 19.764 1.00 97.06 121 TRP A N 1
ATOM 939 C CA . TRP A 1 121 ? -15.910 11.898 19.353 1.00 97.06 121 TRP A CA 1
ATOM 940 C C . TRP A 1 121 ? -16.427 13.292 19.718 1.00 97.06 121 TRP A C 1
ATOM 942 O O . TRP A 1 121 ? -16.464 13.677 20.888 1.00 97.06 121 TRP A O 1
ATOM 952 N N . LEU A 1 122 ? -16.875 14.029 18.703 1.00 95.69 122 LEU A N 1
ATOM 953 C CA . LEU A 1 122 ? -17.628 15.278 18.839 1.00 95.69 122 LEU A CA 1
ATOM 954 C C . LEU A 1 122 ? -19.100 14.970 19.148 1.00 95.69 122 LEU A C 1
ATOM 956 O O . LEU A 1 122 ? -19.723 15.637 19.971 1.00 95.69 122 LEU A O 1
ATOM 960 N N . LEU A 1 123 ? -19.628 13.924 18.505 1.00 94.12 123 LEU A N 1
ATOM 961 C CA . LEU A 1 123 ? -20.951 13.352 18.725 1.00 94.12 123 LEU A CA 1
ATOM 962 C C . LEU A 1 123 ? -20.802 11.831 18.819 1.00 94.12 123 LEU A C 1
ATOM 964 O O . LEU A 1 123 ? -20.169 11.225 17.957 1.00 94.12 123 LEU A O 1
ATOM 968 N N . ASN A 1 124 ? -21.385 11.217 19.846 1.00 92.88 124 ASN A N 1
ATOM 969 C CA . ASN A 1 124 ? -21.371 9.765 20.028 1.00 92.88 124 ASN A CA 1
ATOM 970 C C . ASN A 1 124 ? -22.741 9.289 20.526 1.00 92.88 124 ASN A C 1
ATOM 972 O O . ASN A 1 124 ? -22.953 9.158 21.731 1.00 92.88 124 ASN A O 1
ATOM 976 N N . GLN A 1 125 ? -23.690 9.135 19.602 1.00 92.44 125 GLN A N 1
ATOM 977 C CA . GLN A 1 125 ? -25.041 8.640 19.872 1.00 92.44 125 GLN A CA 1
ATOM 978 C C . GLN A 1 125 ? -25.224 7.242 19.259 1.00 92.44 125 GLN A C 1
ATOM 980 O O . GLN A 1 125 ? -24.472 6.886 18.353 1.00 92.44 125 GLN A O 1
ATOM 985 N N . PRO A 1 126 ? -26.216 6.449 19.710 1.00 90.00 126 PRO A N 1
ATOM 986 C CA . PRO A 1 126 ? -26.422 5.085 19.213 1.00 90.00 126 PRO A CA 1
ATOM 987 C C . PRO A 1 126 ? -26.610 4.985 17.693 1.00 90.00 126 PRO A C 1
ATOM 989 O O . PRO A 1 126 ? -26.092 4.059 17.078 1.00 90.00 126 PRO A O 1
ATOM 992 N N . ASP A 1 127 ? -27.301 5.957 17.092 1.00 95.81 127 ASP A N 1
ATOM 993 C CA . ASP A 1 127 ? -27.647 5.935 15.663 1.00 95.81 127 ASP A CA 1
ATOM 994 C C . ASP A 1 127 ? -26.689 6.761 14.790 1.00 95.81 127 ASP A C 1
ATOM 996 O O . ASP A 1 127 ? -26.721 6.667 13.563 1.00 95.81 127 ASP A O 1
ATOM 1000 N N . TYR A 1 128 ? -25.856 7.611 15.398 1.00 94.56 128 TYR A N 1
ATOM 1001 C CA . TYR A 1 128 ? -24.919 8.461 14.670 1.00 94.56 128 TYR A CA 1
ATOM 1002 C C . TYR A 1 128 ? -23.710 8.852 15.517 1.00 94.56 128 TYR A C 1
ATOM 1004 O O . TYR A 1 128 ? -23.812 9.264 16.676 1.00 94.56 128 TYR A O 1
ATOM 1012 N N . GLN A 1 129 ? -22.541 8.798 14.890 1.00 95.56 129 GLN A N 1
ATOM 1013 C CA . GLN A 1 129 ? -21.273 9.145 15.511 1.00 95.56 129 GLN A CA 1
ATOM 1014 C C . GLN A 1 129 ? -20.480 10.054 14.571 1.00 95.56 129 GLN A C 1
ATOM 1016 O O . GLN A 1 129 ? -20.432 9.836 13.362 1.00 95.56 129 GLN A O 1
ATOM 1021 N N . LEU A 1 130 ? -19.860 11.090 15.131 1.00 97.62 130 LEU A N 1
ATOM 1022 C CA . LEU A 1 130 ? -18.972 12.006 14.425 1.00 97.62 130 LEU A CA 1
ATOM 1023 C C .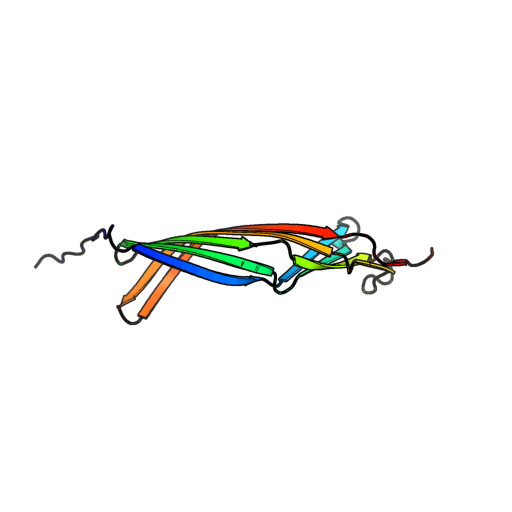 LEU A 1 130 ? -17.746 12.245 15.294 1.00 97.62 130 LEU A C 1
ATOM 1025 O O . LEU A 1 130 ? -17.865 12.676 16.443 1.00 97.62 130 LEU A O 1
ATOM 1029 N N . GLY A 1 131 ? -16.563 12.002 14.746 1.00 96.75 131 GLY A N 1
ATOM 1030 C CA . GLY A 1 131 ? -15.314 12.160 15.473 1.00 96.75 131 GLY A CA 1
ATOM 1031 C C . GLY A 1 131 ? -14.175 12.617 14.581 1.00 96.75 131 GLY A C 1
ATOM 1032 O O . GLY A 1 131 ? -14.233 12.517 13.357 1.00 96.75 131 GLY A O 1
ATOM 1033 N N . LEU A 1 132 ? -13.138 13.128 15.228 1.00 98.19 132 LEU A N 1
ATOM 1034 C CA . LEU A 1 132 ? -11.845 13.393 14.619 1.00 98.19 132 LEU A CA 1
ATOM 1035 C C . LEU A 1 132 ? -10.935 12.195 14.868 1.00 98.19 132 LEU A C 1
ATOM 1037 O O . LEU A 1 132 ? -11.021 11.566 15.921 1.00 98.19 132 LEU A O 1
ATOM 1041 N N . MET A 1 133 ? -10.054 11.895 13.920 1.00 98.06 133 MET A N 1
ATOM 1042 C CA . MET A 1 133 ? -9.110 10.788 14.024 1.00 98.06 133 MET A CA 1
ATOM 1043 C C . MET A 1 133 ? -7.686 11.298 13.826 1.00 98.06 133 MET A C 1
ATOM 1045 O O . MET A 1 133 ? -7.430 12.095 12.925 1.00 98.06 133 MET A O 1
ATOM 1049 N N . ALA A 1 134 ? -6.769 10.814 14.655 1.00 98.56 134 ALA A N 1
ATOM 1050 C CA . ALA A 1 134 ? -5.334 10.991 14.489 1.00 98.56 134 ALA A CA 1
ATOM 1051 C C . ALA A 1 134 ? -4.656 9.631 14.658 1.00 98.56 134 ALA A C 1
ATOM 1053 O O . ALA A 1 134 ? -5.051 8.849 15.520 1.00 98.56 134 ALA A O 1
ATOM 1054 N N . GLY A 1 135 ? -3.651 9.335 13.840 1.00 98.25 135 GLY A N 1
ATOM 1055 C CA . GLY A 1 135 ? -3.029 8.017 13.840 1.00 98.25 135 GLY A CA 1
ATOM 1056 C C . GLY A 1 135 ? -1.738 7.953 13.041 1.00 98.25 135 GLY A C 1
ATOM 1057 O O . GLY A 1 135 ? -1.261 8.961 12.515 1.00 98.25 135 GLY A O 1
ATOM 1058 N N . TYR A 1 136 ? -1.188 6.748 12.976 1.00 98.62 136 TYR A N 1
ATOM 1059 C CA . TYR A 1 136 ? -0.003 6.399 12.213 1.00 98.62 136 TYR A CA 1
ATOM 1060 C C . TYR A 1 136 ? -0.278 5.142 11.395 1.00 98.62 136 TYR A C 1
ATOM 1062 O O . TYR A 1 136 ? -0.670 4.114 11.944 1.00 98.62 136 TYR A O 1
ATOM 1070 N N . GLN A 1 137 ? -0.003 5.228 10.096 1.00 98.69 137 GLN A N 1
ATOM 1071 C CA . GLN A 1 137 ? -0.190 4.141 9.146 1.00 98.69 137 GLN A CA 1
ATOM 1072 C C . GLN A 1 137 ? 1.100 3.911 8.363 1.00 98.69 137 GLN A C 1
ATOM 1074 O O . GLN A 1 137 ? 1.727 4.860 7.885 1.00 98.69 137 GLN A O 1
ATOM 1079 N N . GLU A 1 138 ? 1.463 2.645 8.176 1.00 98.62 138 GLU A N 1
ATOM 1080 C CA . GLU A 1 138 ? 2.574 2.242 7.318 1.00 98.62 138 GLU A CA 1
ATOM 1081 C C . GLU A 1 138 ? 2.097 1.218 6.289 1.00 98.62 138 GLU A C 1
ATOM 1083 O O . GLU A 1 138 ? 1.417 0.250 6.622 1.00 98.62 138 GLU A O 1
ATOM 1088 N N . ASN A 1 139 ? 2.502 1.417 5.035 1.00 98.19 139 ASN A N 1
ATOM 1089 C CA . ASN A 1 139 ? 2.206 0.527 3.922 1.00 98.19 139 ASN A CA 1
ATOM 1090 C C . ASN A 1 1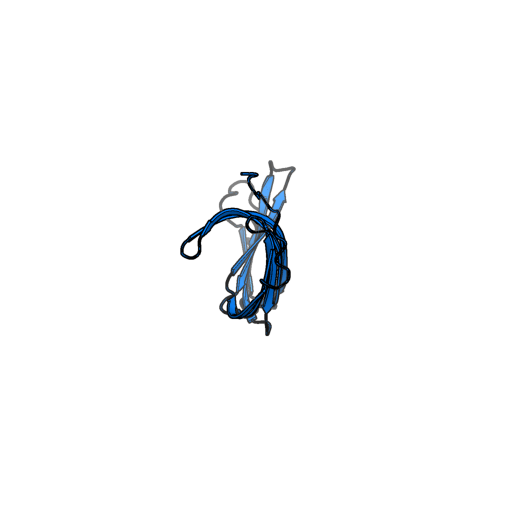39 ? 3.503 0.026 3.292 1.00 98.19 139 ASN A C 1
ATOM 1092 O O . ASN A 1 139 ? 4.404 0.817 3.011 1.00 98.19 139 ASN A O 1
ATOM 1096 N N . ARG A 1 140 ? 3.576 -1.270 2.989 1.00 98.38 140 ARG A N 1
ATOM 1097 C CA . ARG A 1 140 ? 4.713 -1.876 2.287 1.00 98.38 140 ARG A CA 1
ATOM 1098 C C . ARG A 1 140 ? 4.242 -2.587 1.035 1.00 98.38 140 ARG A C 1
ATOM 1100 O O . ARG A 1 140 ? 3.242 -3.298 1.054 1.00 98.38 140 ARG A O 1
ATOM 1107 N N . TYR A 1 141 ? 5.008 -2.425 -0.038 1.00 98.31 141 TYR A N 1
ATOM 1108 C CA . TYR A 1 141 ? 4.775 -3.068 -1.325 1.00 98.31 141 TYR A CA 1
ATOM 1109 C C . TYR A 1 141 ? 6.100 -3.598 -1.861 1.00 98.31 141 TYR A C 1
ATOM 1111 O O . TYR A 1 141 ? 7.107 -2.894 -1.829 1.00 98.31 141 TYR A O 1
ATOM 1119 N N . SER A 1 142 ? 6.100 -4.825 -2.375 1.00 98.31 142 SER A N 1
ATOM 1120 C CA . SER A 1 142 ? 7.273 -5.423 -3.012 1.00 98.31 142 SER A CA 1
ATOM 1121 C C . SER A 1 142 ? 6.915 -5.947 -4.392 1.00 98.31 142 SER A C 1
ATOM 1123 O O . SER A 1 142 ? 5.928 -6.666 -4.550 1.00 98.31 142 SER A O 1
ATOM 1125 N N . PHE A 1 143 ? 7.739 -5.617 -5.385 1.00 98.31 143 PHE A N 1
ATOM 1126 C CA . PHE A 1 143 ? 7.538 -6.008 -6.775 1.00 98.31 143 PHE A CA 1
ATOM 1127 C C . PHE A 1 143 ? 8.7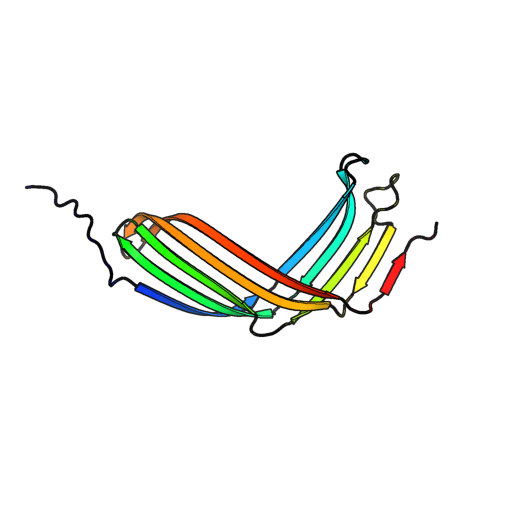73 -6.686 -7.361 1.00 98.31 143 PHE A C 1
ATOM 1129 O O . PHE A 1 143 ? 9.900 -6.501 -6.905 1.00 98.31 143 PHE A O 1
ATOM 1136 N N . THR A 1 144 ? 8.565 -7.472 -8.412 1.00 98.31 144 THR A N 1
ATOM 1137 C CA . THR A 1 144 ? 9.642 -7.999 -9.252 1.00 98.31 144 THR A CA 1
ATOM 1138 C C . THR A 1 144 ? 9.184 -8.024 -10.701 1.00 98.31 144 THR A C 1
ATOM 1140 O O . THR A 1 144 ? 8.145 -8.610 -10.998 1.00 98.31 144 THR A O 1
ATOM 1143 N N . ALA A 1 145 ? 9.964 -7.411 -11.589 1.00 97.81 145 ALA A N 1
ATOM 1144 C CA . ALA A 1 145 ? 9.783 -7.447 -13.038 1.00 97.81 145 ALA A CA 1
ATOM 1145 C C . ALA A 1 145 ? 10.827 -8.380 -13.672 1.00 97.81 145 ALA A C 1
ATOM 1147 O O . ALA A 1 145 ? 11.977 -8.406 -13.232 1.00 97.81 145 ALA A O 1
ATOM 1148 N N . LYS A 1 146 ? 10.439 -9.175 -14.676 1.00 97.19 146 LYS A N 1
ATOM 1149 C CA . LYS A 1 146 ? 11.340 -10.102 -15.386 1.00 97.19 146 LYS A CA 1
ATOM 1150 C C . LYS A 1 146 ? 11.095 -10.074 -16.891 1.00 97.19 146 LYS A C 1
ATOM 1152 O O . LYS A 1 146 ? 9.950 -9.983 -17.326 1.00 97.19 146 LYS A O 1
ATOM 1157 N N . GLY A 1 147 ? 12.158 -10.255 -17.680 1.00 96.38 147 GLY A N 1
ATOM 1158 C CA . GLY A 1 147 ? 12.074 -10.264 -19.147 1.00 96.38 147 GLY A CA 1
ATOM 1159 C C . GLY A 1 147 ? 11.452 -8.973 -19.679 1.00 96.38 147 GLY A C 1
ATOM 1160 O O . GLY A 1 147 ? 11.624 -7.932 -19.059 1.00 96.38 147 GLY A O 1
ATOM 1161 N N . GLY A 1 148 ? 10.696 -9.047 -20.773 1.00 95.50 148 GLY A N 1
ATOM 1162 C CA . GLY A 1 148 ? 9.996 -7.896 -21.351 1.00 95.50 148 GLY A CA 1
ATOM 1163 C C . GLY A 1 148 ? 10.515 -7.508 -22.732 1.00 95.50 148 GLY A C 1
ATOM 1164 O O . GLY A 1 148 ? 11.241 -8.268 -23.368 1.00 95.50 148 GLY A O 1
ATOM 1165 N N . SER A 1 149 ? 10.106 -6.332 -23.192 1.00 96.62 149 SER A N 1
ATOM 1166 C CA . SER A 1 149 ? 10.511 -5.733 -24.469 1.00 96.62 149 SER A CA 1
ATOM 1167 C C . SER A 1 149 ? 10.866 -4.268 -24.266 1.00 96.62 149 SER A C 1
ATOM 1169 O O . SER A 1 149 ? 10.279 -3.635 -23.391 1.00 96.62 149 SER A O 1
ATOM 1171 N N . TYR A 1 150 ? 11.730 -3.712 -25.107 1.00 94.88 150 TYR A N 1
ATOM 1172 C CA . TYR A 1 150 ? 12.107 -2.302 -25.050 1.00 94.88 150 TYR A CA 1
ATOM 1173 C C . TYR A 1 150 ? 12.104 -1.656 -26.438 1.00 94.88 150 TYR A C 1
ATOM 1175 O O . TYR A 1 150 ? 12.291 -2.335 -27.449 1.00 94.88 150 TYR A O 1
ATOM 1183 N N . ILE A 1 151 ? 11.871 -0.347 -26.466 1.00 94.38 151 ILE A N 1
ATOM 1184 C CA . ILE A 1 151 ? 12.060 0.534 -27.616 1.00 94.38 151 ILE A CA 1
ATOM 1185 C C . ILE A 1 151 ? 12.859 1.722 -27.102 1.00 94.38 151 ILE A C 1
ATOM 1187 O O . ILE A 1 151 ? 12.341 2.495 -26.301 1.00 94.38 151 ILE A O 1
ATOM 1191 N N . TYR A 1 152 ? 14.102 1.833 -27.556 1.00 93.81 152 TYR A N 1
ATOM 1192 C CA . TYR A 1 152 ? 15.023 2.903 -27.186 1.00 93.81 152 TYR A CA 1
ATOM 1193 C C . TYR A 1 152 ? 15.329 3.743 -28.417 1.00 93.81 152 TYR A C 1
ATOM 1195 O O . TYR A 1 152 ? 15.475 3.193 -29.516 1.00 93.81 152 TYR A O 1
ATOM 1203 N N . SER A 1 153 ? 15.388 5.063 -28.254 1.00 85.00 153 SER A N 1
ATOM 1204 C CA . SER A 1 153 ? 15.838 5.941 -29.331 1.00 85.00 153 SER A CA 1
ATOM 1205 C C . SER A 1 153 ? 17.316 5.676 -29.607 1.00 85.00 153 SER A C 1
ATOM 1207 O O . SER A 1 153 ? 18.119 5.635 -28.677 1.00 85.00 153 SER A O 1
ATOM 1209 N N . SER A 1 154 ? 17.679 5.481 -30.875 1.00 70.12 154 SER A N 1
ATOM 1210 C CA . SER A 1 154 ? 19.086 5.500 -31.280 1.00 70.12 154 SER A CA 1
ATOM 1211 C C . SER A 1 154 ? 19.652 6.908 -31.100 1.00 70.12 154 SER A C 1
ATOM 1213 O O . SER A 1 154 ? 18.924 7.870 -31.350 1.00 70.12 154 SER A O 1
ATOM 1215 N N . GLU A 1 155 ? 20.923 7.004 -30.700 1.00 57.94 155 GLU A N 1
ATOM 1216 C CA . GLU A 1 155 ? 21.683 8.267 -30.686 1.00 57.94 155 GLU A CA 1
ATOM 1217 C C . GLU A 1 155 ? 21.631 9.011 -32.029 1.00 57.94 155 GLU A C 1
ATOM 1219 O O . GLU A 1 155 ? 21.630 8.338 -33.091 1.00 57.94 155 GLU A O 1
#

InterPro domains:
  IPR000036 Peptidase A26, omptin [PF01278] (10-153)
  IPR000036 Peptidase A26, omptin [PR00482] (18-32)
  IPR000036 Peptidase A26, omptin [PR00482] (38-63)
  IPR000036 Peptidase A26, omptin [PR00482] (64-89)
  IPR000036 Peptidase A26, omptin [PR00482] (97-124)
  IPR000036 Peptidase A26, omptin [PR00482] (125-152)
  IPR020079 Peptidase A26, omptin, conserved site [PS00834] (97-106)
  IPR020080 Outer membrane adhesin/peptidase omptin [SSF69917] (7-154)
  IPR053724 Outer Membrane Peptidase A26 [G3DSA:2.40.128.90] (4-155)

Secondary structure (DSSP, 8-state):
----------TT-EEEEEEEEEEEEEEEEEEEEGGGTTEEEEEEEEEEEEEEEEEEEEEEEEETTEEEEEEEEEESS-EEEEEEEEE---SSSTTS-SEEEEEEEEEEEEEEEEEEEEEEEEEE-SS-EEEEEEEEEEEEEEEEE-S-EEE----

Organism: Escherichia coli (NCBI:txid562)

Radius of gyration: 23.8 Å; chains: 1; bounding box: 49×37×74 Å

pLDDT: mean 93.18, std 11.28, range [37.78, 98.75]

Sequence (155 aa):
LASDTGLSFTPEKISTEIDFGTLSGKAKERVYLPEEKGRKASQLDWKYSNAPIVKGAFNWDLLPRVSVGASGWTTLAGRGGNMVDRDWLDTSNPGTWTDESKHPNTRLNFANEFDLNIKGWLLNQPDYQLGLMAGYQENRYSFTAKGGSYIYSSE